Protein AF-A0A6J7HEI9-F1 (afdb_monomer_lite)

Sequence (113 aa):
MLSLYRGKWFVKKADHRRRCILKRESRADYKAVSVGGQYRGAYQMSRPLVRGAAWMMMKEVRAEMGPKGVAIVKKLFTIKTHLWNRYWQDRAFWTIWAKGDGRSHWRSDVYNC

Foldseek 3Di:
DFAPDDDDLDDPVCRVVVVVQLCVVANVQQLDADPVRQFHGSNRDGLVLLLVLLVQCLVVLCVVPNPVSNVVSVVVNVDDRSPDDRNSNSSSVSSCCRNNPNVVVRDDPPDDD

Structure (mmCIF, N/CA/C/O backbone):
data_AF-A0A6J7HEI9-F1
#
_entry.id   AF-A0A6J7HEI9-F1
#
loop_
_atom_site.group_PDB
_atom_site.id
_atom_site.type_symbol
_atom_site.label_atom_id
_atom_site.label_alt_id
_atom_site.label_comp_id
_atom_site.label_asym_id
_atom_site.label_entity_id
_atom_site.label_seq_id
_atom_site.pdbx_PDB_ins_code
_atom_site.Cartn_x
_atom_site.Cartn_y
_atom_site.Cartn_z
_atom_site.occupancy
_atom_site.B_iso_or_equiv
_atom_site.auth_seq_id
_atom_site.auth_comp_id
_atom_site.auth_asym_id
_atom_site.auth_atom_id
_atom_site.pdbx_PDB_model_num
ATOM 1 N N . MET A 1 1 ? 6.151 -15.508 -3.260 1.00 76.06 1 MET A N 1
ATOM 2 C CA . MET A 1 1 ? 5.728 -15.055 -1.914 1.00 76.06 1 MET A CA 1
ATOM 3 C C . MET A 1 1 ? 4.261 -14.637 -1.934 1.00 76.06 1 MET A C 1
ATOM 5 O O . MET A 1 1 ? 3.908 -13.872 -2.824 1.00 76.06 1 MET A O 1
ATOM 9 N N . LEU A 1 2 ? 3.424 -15.127 -1.012 1.00 86.38 2 LEU A N 1
ATOM 10 C CA . LEU A 1 2 ? 1.994 -14.770 -0.900 1.00 86.38 2 LEU A CA 1
ATOM 11 C C . LEU A 1 2 ? 1.796 -13.429 -0.193 1.00 86.38 2 LEU A C 1
ATOM 13 O O . LEU A 1 2 ? 2.582 -13.115 0.695 1.00 86.38 2 LEU A O 1
ATOM 17 N N . SER A 1 3 ? 0.758 -12.670 -0.542 1.00 87.56 3 SER A N 1
ATOM 18 C CA . SER A 1 3 ? 0.464 -11.406 0.142 1.00 87.56 3 SER A CA 1
ATOM 19 C C . SER A 1 3 ? 0.062 -11.607 1.611 1.00 87.56 3 SER A C 1
ATOM 21 O O . SER A 1 3 ? -0.679 -12.543 1.921 1.00 87.56 3 SER A O 1
ATOM 23 N N . LEU A 1 4 ? 0.530 -10.725 2.504 1.00 92.69 4 LEU A N 1
ATOM 24 C CA . LEU A 1 4 ? 0.106 -10.687 3.913 1.00 92.69 4 LEU A CA 1
ATOM 25 C C . LEU A 1 4 ? -1.243 -9.981 4.115 1.00 92.69 4 LEU A C 1
ATOM 27 O O . LEU A 1 4 ? -1.855 -10.130 5.168 1.00 92.69 4 LEU A O 1
ATOM 31 N N . TYR A 1 5 ? -1.717 -9.225 3.125 1.00 91.94 5 TYR A N 1
ATOM 32 C CA . TYR A 1 5 ? -3.044 -8.619 3.151 1.00 91.94 5 TYR A CA 1
ATOM 33 C C . TYR A 1 5 ? -4.050 -9.503 2.409 1.00 91.94 5 TYR A C 1
ATOM 35 O O . TYR A 1 5 ? -3.807 -9.928 1.279 1.00 91.94 5 TYR A O 1
ATOM 43 N N . ARG A 1 6 ? -5.192 -9.765 3.055 1.00 89.38 6 ARG A N 1
ATOM 44 C CA . ARG A 1 6 ? -6.305 -10.569 2.520 1.00 89.38 6 ARG A CA 1
ATOM 45 C C . ARG A 1 6 ? -7.673 -9.889 2.694 1.00 89.38 6 ARG A C 1
ATOM 47 O O . ARG A 1 6 ? -8.684 -10.579 2.738 1.00 89.38 6 ARG A O 1
ATOM 54 N N . GLY A 1 7 ? -7.698 -8.562 2.834 1.00 87.75 7 GLY A N 1
ATOM 55 C CA . GLY A 1 7 ? -8.936 -7.794 3.024 1.00 87.75 7 GLY A CA 1
ATOM 56 C C . GLY A 1 7 ? -9.720 -7.568 1.726 1.00 87.75 7 GLY A C 1
ATOM 57 O O . GLY A 1 7 ? -9.495 -8.236 0.715 1.00 87.75 7 GLY A O 1
ATOM 58 N N . LYS A 1 8 ? -10.620 -6.579 1.734 1.00 89.56 8 LYS A N 1
ATOM 59 C CA . LYS A 1 8 ? -11.613 -6.296 0.680 1.00 89.56 8 LYS A CA 1
ATOM 60 C C . LYS A 1 8 ? -11.033 -6.194 -0.733 1.00 89.56 8 LYS A C 1
ATOM 62 O O . LYS A 1 8 ? -11.699 -6.561 -1.702 1.00 89.56 8 LYS A O 1
ATOM 67 N N . TRP A 1 9 ? -9.828 -5.647 -0.867 1.00 90.56 9 TRP A N 1
ATOM 68 C CA . TRP A 1 9 ? -9.214 -5.383 -2.169 1.00 90.56 9 TRP A CA 1
ATOM 69 C C . TRP A 1 9 ? -8.374 -6.544 -2.706 1.00 90.56 9 TRP A C 1
ATOM 71 O O . TRP A 1 9 ? -7.948 -6.511 -3.862 1.00 90.56 9 TRP A O 1
ATOM 81 N N . PHE A 1 10 ? -8.126 -7.568 -1.887 1.00 91.25 10 PHE A N 1
ATOM 82 C CA . PHE A 1 10 ? -7.327 -8.716 -2.285 1.00 91.25 10 PHE A CA 1
ATOM 83 C C . PHE A 1 10 ? -8.058 -9.549 -3.342 1.00 91.25 10 PHE A C 1
ATOM 85 O O . PHE A 1 10 ? -9.180 -10.009 -3.135 1.00 91.25 10 PHE A O 1
ATOM 92 N N . VAL A 1 11 ? -7.393 -9.807 -4.471 1.00 90.69 11 VAL A N 1
ATOM 93 C CA . VAL A 1 11 ? -7.932 -10.659 -5.538 1.00 90.69 11 VAL A CA 1
ATOM 94 C C . VAL A 1 11 ? -7.008 -11.849 -5.752 1.00 90.69 11 VAL A C 1
ATOM 96 O O . VAL A 1 11 ? -5.980 -11.740 -6.420 1.00 90.69 11 VAL A O 1
ATOM 99 N N . LYS A 1 12 ? -7.408 -13.027 -5.250 1.00 89.00 12 LYS A N 1
ATOM 100 C CA . LYS A 1 12 ? -6.621 -14.274 -5.348 1.00 89.00 12 LYS A CA 1
ATOM 101 C C . LYS A 1 12 ? -6.187 -14.583 -6.784 1.00 89.00 12 LYS A C 1
ATOM 103 O O . LYS A 1 12 ? -5.024 -14.900 -7.018 1.00 89.00 12 LYS A O 1
ATOM 108 N N . LYS A 1 13 ? -7.101 -14.427 -7.751 1.00 87.38 13 LYS A N 1
ATOM 109 C CA . LYS A 1 13 ? -6.826 -14.668 -9.177 1.00 87.38 13 LYS A CA 1
ATOM 110 C C . LYS A 1 13 ? -5.739 -13.744 -9.740 1.00 87.38 13 LYS A C 1
ATOM 112 O O . LYS A 1 13 ? -5.045 -14.156 -10.655 1.00 87.38 13 LYS A O 1
ATOM 117 N N . ALA A 1 14 ? -5.543 -12.546 -9.185 1.00 86.50 14 ALA A N 1
ATOM 118 C CA . ALA A 1 14 ? -4.545 -11.575 -9.642 1.00 86.50 14 ALA A CA 1
ATOM 119 C C . ALA A 1 14 ? -3.223 -11.617 -8.847 1.00 86.50 14 ALA A C 1
ATOM 121 O O . ALA A 1 14 ? -2.291 -10.887 -9.178 1.00 86.50 14 ALA A O 1
ATOM 122 N N . ASP A 1 15 ? -3.087 -12.474 -7.824 1.00 89.62 15 ASP A N 1
ATOM 123 C CA . ASP A 1 15 ? -1.866 -12.521 -7.001 1.00 89.62 15 ASP A CA 1
ATOM 124 C C . ASP A 1 15 ? -0.624 -12.953 -7.804 1.00 89.62 15 ASP A C 1
ATOM 126 O O . ASP A 1 15 ? 0.495 -12.563 -7.471 1.00 89.62 15 ASP A O 1
ATOM 130 N N . HIS A 1 16 ? -0.801 -13.708 -8.894 1.00 89.25 16 HIS A N 1
ATOM 131 C CA . HIS A 1 16 ? 0.293 -14.005 -9.824 1.00 89.25 16 HIS A CA 1
ATOM 132 C C . HIS A 1 16 ? 0.868 -12.724 -10.456 1.00 89.25 16 HIS A C 1
ATOM 134 O O . HIS A 1 16 ? 2.087 -12.567 -10.495 1.00 89.25 16 HIS A O 1
ATOM 140 N N . ARG A 1 17 ? 0.012 -11.765 -10.847 1.00 89.06 17 ARG A N 1
ATOM 141 C CA . ARG A 1 17 ? 0.440 -10.468 -11.400 1.00 89.06 17 ARG A CA 1
ATOM 142 C C . ARG A 1 17 ? 1.170 -9.639 -10.362 1.00 89.06 17 ARG A C 1
ATOM 144 O O . ARG A 1 17 ? 2.248 -9.131 -10.635 1.00 89.06 17 ARG A O 1
ATOM 151 N N . ARG A 1 18 ? 0.653 -9.588 -9.131 1.00 91.94 18 ARG A N 1
ATOM 152 C CA . ARG A 1 18 ? 1.350 -8.930 -8.017 1.00 91.94 18 ARG A CA 1
ATOM 153 C C . ARG A 1 18 ? 2.755 -9.502 -7.815 1.00 91.94 18 ARG A C 1
ATOM 155 O O . ARG A 1 18 ? 3.695 -8.741 -7.623 1.00 91.94 18 ARG A O 1
ATOM 162 N N . ARG A 1 19 ? 2.913 -10.831 -7.839 1.00 91.44 19 ARG A N 1
ATOM 163 C CA . ARG A 1 19 ? 4.227 -11.488 -7.710 1.00 91.44 19 ARG A CA 1
ATOM 164 C C . ARG A 1 19 ? 5.167 -11.123 -8.860 1.00 91.44 19 ARG A C 1
ATOM 166 O O . ARG A 1 19 ? 6.343 -10.890 -8.600 1.00 91.44 19 ARG A O 1
ATOM 173 N N . CYS A 1 20 ? 4.645 -11.061 -10.084 1.00 90.50 20 CYS A N 1
ATOM 174 C CA . CYS A 1 20 ? 5.376 -10.612 -11.269 1.00 90.50 20 CYS A CA 1
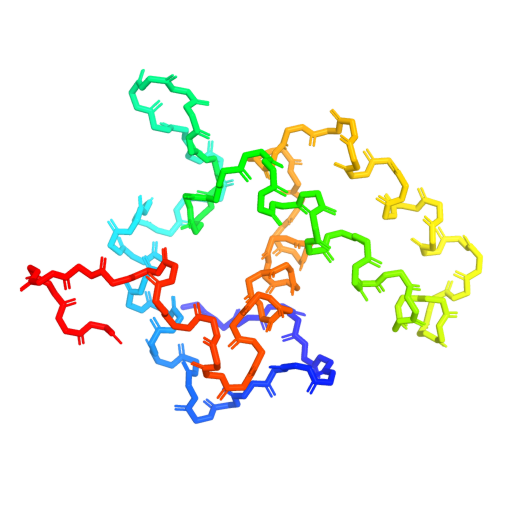ATOM 175 C C . CYS A 1 20 ? 5.875 -9.168 -11.091 1.00 90.50 20 CYS A C 1
ATOM 177 O O . CYS A 1 20 ? 7.081 -8.939 -11.146 1.00 90.50 20 CYS A O 1
ATOM 179 N N . ILE A 1 21 ? 4.978 -8.239 -10.738 1.00 90.94 21 ILE A N 1
ATOM 180 C CA . ILE A 1 21 ? 5.298 -6.830 -10.453 1.00 90.94 21 ILE A CA 1
ATOM 181 C C . ILE A 1 21 ? 6.353 -6.736 -9.351 1.00 90.94 21 ILE A C 1
ATOM 183 O O . ILE A 1 21 ? 7.405 -6.154 -9.551 1.00 90.94 21 ILE A O 1
ATOM 187 N N . LEU A 1 22 ? 6.135 -7.384 -8.211 1.00 91.38 22 LEU A N 1
ATOM 188 C CA . LEU A 1 22 ? 7.061 -7.355 -7.078 1.00 91.38 22 LEU A CA 1
ATOM 189 C C . LEU A 1 22 ? 8.468 -7.877 -7.432 1.00 91.38 22 LEU A C 1
ATOM 191 O O . LEU A 1 22 ? 9.469 -7.359 -6.939 1.00 91.38 22 LEU A O 1
ATOM 195 N N . LYS A 1 23 ? 8.573 -8.895 -8.295 1.00 90.88 23 LYS A N 1
ATOM 196 C CA . LYS A 1 23 ? 9.873 -9.388 -8.774 1.00 90.88 23 LYS A CA 1
ATOM 197 C C . LYS A 1 23 ? 10.513 -8.420 -9.776 1.00 90.88 23 LYS A C 1
ATOM 199 O O . LYS A 1 23 ? 11.721 -8.218 -9.702 1.00 90.88 23 LYS A O 1
ATOM 204 N N . ARG A 1 24 ? 9.728 -7.829 -10.678 1.00 89.50 24 ARG A N 1
ATOM 205 C CA . ARG A 1 24 ? 10.193 -6.862 -11.683 1.00 89.50 24 ARG A CA 1
ATOM 206 C C . ARG A 1 24 ? 10.692 -5.569 -11.039 1.00 89.50 24 ARG A C 1
ATOM 208 O O . ARG A 1 24 ? 11.796 -5.132 -11.327 1.00 89.50 24 ARG A O 1
ATOM 215 N N . GLU A 1 25 ? 9.879 -4.998 -10.160 1.00 89.62 25 GLU A N 1
ATOM 216 C CA . GLU A 1 25 ? 10.079 -3.671 -9.580 1.00 89.62 25 GLU A CA 1
ATOM 217 C C . GLU A 1 25 ? 11.229 -3.630 -8.569 1.00 89.62 25 GLU A C 1
ATOM 219 O O . GLU A 1 25 ? 11.961 -2.647 -8.495 1.00 89.62 25 GLU A O 1
ATOM 224 N N . SER A 1 26 ? 11.407 -4.686 -7.771 1.00 90.00 26 SER A N 1
ATOM 225 C CA . SER A 1 26 ? 12.409 -4.667 -6.699 1.00 90.00 26 SER A CA 1
ATOM 226 C C . SER A 1 26 ? 13.082 -6.004 -6.414 1.00 90.00 26 SER A C 1
ATOM 228 O O . SER A 1 26 ? 13.753 -6.144 -5.394 1.00 90.00 26 SER A O 1
ATOM 230 N N . ARG A 1 27 ? 12.878 -7.026 -7.254 1.00 90.62 27 ARG A N 1
ATOM 231 C CA . ARG A 1 27 ? 13.323 -8.405 -6.972 1.00 90.62 27 ARG A CA 1
ATOM 232 C C . ARG A 1 27 ? 12.819 -8.922 -5.618 1.00 90.62 27 ARG A C 1
ATOM 234 O O . ARG A 1 27 ? 13.519 -9.667 -4.942 1.00 90.62 27 ARG A O 1
ATOM 241 N N . ALA A 1 28 ? 11.586 -8.567 -5.249 1.00 90.25 28 ALA A N 1
ATOM 242 C CA . ALA A 1 28 ? 10.967 -8.888 -3.960 1.00 90.25 28 ALA A CA 1
ATOM 243 C C . ALA A 1 28 ? 11.571 -8.194 -2.729 1.00 90.25 28 ALA A C 1
ATOM 245 O O . ALA A 1 28 ? 11.211 -8.547 -1.603 1.00 90.25 28 ALA A O 1
ATOM 246 N N . ASP A 1 29 ? 12.422 -7.186 -2.914 1.00 92.75 29 ASP A N 1
ATOM 247 C CA . ASP A 1 29 ? 12.955 -6.396 -1.813 1.00 92.75 29 ASP A CA 1
ATOM 248 C C . ASP A 1 29 ? 11.962 -5.302 -1.386 1.00 92.75 29 ASP A C 1
ATOM 250 O O . ASP A 1 29 ? 11.657 -4.370 -2.132 1.00 92.75 29 ASP A O 1
ATOM 254 N N . TYR A 1 30 ? 11.451 -5.414 -0.159 1.00 93.00 30 TYR A N 1
ATOM 255 C CA . TYR A 1 30 ? 10.539 -4.443 0.454 1.00 93.00 30 TYR A CA 1
ATOM 256 C C . TYR A 1 30 ? 11.242 -3.179 0.960 1.00 93.00 30 TYR A C 1
ATOM 258 O O . TYR A 1 30 ? 10.560 -2.196 1.262 1.00 93.00 30 TYR A O 1
ATOM 266 N N . LYS A 1 31 ? 12.574 -3.186 1.039 1.00 94.25 31 LYS A N 1
ATOM 267 C CA . LYS A 1 31 ? 13.400 -2.036 1.418 1.00 94.25 31 LYS A CA 1
ATOM 268 C C . LYS A 1 31 ? 13.961 -1.284 0.210 1.00 94.25 31 LYS A C 1
ATOM 270 O O . LYS A 1 31 ? 14.603 -0.254 0.400 1.00 94.25 31 LYS A O 1
ATOM 275 N N . ALA A 1 32 ? 13.670 -1.742 -1.007 1.00 92.69 32 ALA A N 1
ATOM 276 C CA . ALA A 1 32 ? 14.187 -1.142 -2.226 1.00 92.69 32 ALA A CA 1
ATOM 277 C C . ALA A 1 32 ? 13.813 0.340 -2.375 1.00 92.69 32 ALA A C 1
ATOM 279 O O . ALA A 1 32 ? 12.707 0.785 -2.039 1.00 92.69 32 ALA A O 1
ATOM 280 N N . VAL A 1 33 ? 14.740 1.098 -2.948 1.00 94.00 33 VAL A N 1
ATOM 281 C CA . VAL A 1 33 ? 14.598 2.514 -3.285 1.00 94.00 33 VAL A CA 1
ATOM 282 C C . VAL A 1 33 ? 15.164 2.700 -4.689 1.00 94.00 33 VAL A C 1
ATOM 284 O O . VAL A 1 33 ? 16.257 2.212 -4.967 1.00 94.00 33 VAL A O 1
ATOM 287 N N . SER A 1 34 ? 14.426 3.366 -5.579 1.00 91.56 34 SER A N 1
ATOM 288 C CA . SER A 1 34 ? 14.925 3.650 -6.928 1.00 91.56 34 SER A CA 1
ATOM 289 C C . SER A 1 34 ? 16.150 4.567 -6.893 1.00 91.56 34 SER A C 1
ATOM 291 O O . SER A 1 34 ? 16.342 5.311 -5.932 1.00 91.56 34 SER A O 1
ATOM 293 N N . VAL A 1 35 ? 16.949 4.569 -7.965 1.00 87.06 35 VAL A N 1
ATOM 294 C CA . VAL A 1 35 ? 18.195 5.358 -8.074 1.00 87.06 35 VAL A CA 1
ATOM 295 C C . VAL A 1 35 ? 17.980 6.850 -7.758 1.00 87.06 35 VAL A C 1
ATOM 297 O O . VAL A 1 35 ? 18.791 7.457 -7.072 1.00 87.06 35 VAL A O 1
ATOM 300 N N . GLY A 1 36 ? 16.845 7.431 -8.168 1.00 86.25 36 GLY A N 1
ATOM 301 C CA . GLY A 1 36 ? 16.475 8.824 -7.861 1.00 86.25 36 GLY A CA 1
ATOM 302 C C . GLY A 1 36 ? 15.664 9.020 -6.571 1.00 86.25 36 GLY A C 1
ATOM 303 O O . GLY A 1 36 ? 15.143 10.104 -6.321 1.00 86.25 36 GLY A O 1
ATOM 304 N N . GLY A 1 37 ? 15.444 7.967 -5.782 1.00 88.00 37 GLY A N 1
ATOM 305 C CA . GLY A 1 37 ? 14.681 8.007 -4.533 1.00 88.00 37 GLY A CA 1
ATOM 306 C C . GLY A 1 37 ? 13.183 8.299 -4.672 1.00 88.00 37 GLY A C 1
ATOM 307 O O . GLY A 1 37 ? 12.501 8.430 -3.653 1.00 88.00 37 GLY A O 1
ATOM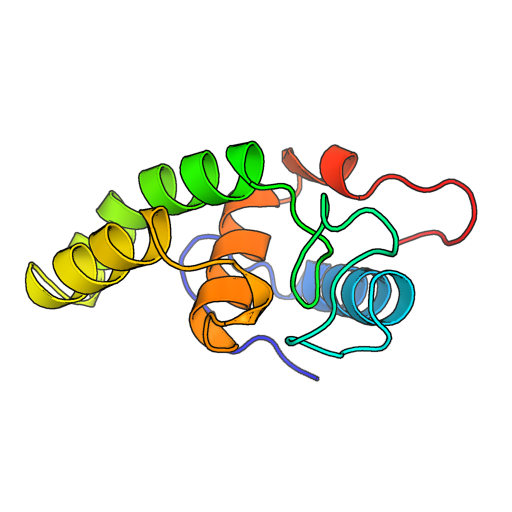 308 N N . GLN A 1 38 ? 12.656 8.407 -5.893 1.00 90.56 38 GLN A N 1
ATOM 309 C CA . GLN A 1 38 ? 11.255 8.753 -6.165 1.00 90.56 38 GLN A CA 1
ATOM 310 C C . GLN A 1 38 ? 10.294 7.605 -5.837 1.00 90.56 38 GLN A C 1
ATOM 312 O O . GLN A 1 38 ? 9.231 7.824 -5.247 1.00 90.56 38 GLN A O 1
ATOM 317 N N . TYR A 1 39 ? 10.708 6.378 -6.149 1.00 91.75 39 TYR A N 1
ATOM 318 C CA . TYR A 1 39 ? 9.921 5.162 -5.992 1.00 91.75 39 TYR A CA 1
ATOM 319 C C . TYR A 1 39 ? 10.518 4.294 -4.888 1.00 91.75 39 TYR A C 1
ATOM 321 O O . TYR A 1 39 ? 11.738 4.196 -4.737 1.00 91.75 39 TYR A O 1
ATOM 329 N N . ARG A 1 40 ? 9.656 3.745 -4.026 1.00 94.25 40 ARG A N 1
ATOM 330 C CA . ARG A 1 40 ? 10.085 3.085 -2.786 1.00 94.25 40 ARG A CA 1
ATOM 331 C C . ARG A 1 40 ? 9.254 1.843 -2.484 1.00 94.25 40 ARG A C 1
ATOM 333 O O . ARG A 1 40 ? 8.047 1.818 -2.728 1.00 94.25 40 ARG A O 1
ATOM 340 N N . GLY A 1 41 ? 9.894 0.874 -1.841 1.00 93.75 41 GLY A N 1
ATOM 341 C CA . GLY A 1 41 ? 9.292 -0.385 -1.421 1.00 93.75 41 GLY A CA 1
ATOM 342 C C . GLY A 1 41 ? 9.224 -1.423 -2.539 1.00 93.75 41 GLY A C 1
ATOM 343 O O . GLY A 1 41 ? 9.676 -1.189 -3.662 1.00 93.75 41 GLY A O 1
ATOM 344 N N . ALA A 1 42 ? 8.612 -2.567 -2.235 1.00 93.56 42 ALA A N 1
ATOM 345 C CA . ALA A 1 42 ? 8.612 -3.713 -3.146 1.00 93.56 42 ALA A CA 1
ATOM 346 C C . ALA A 1 42 ? 7.869 -3.465 -4.465 1.00 93.56 42 ALA A C 1
ATOM 348 O O . ALA A 1 42 ? 8.139 -4.094 -5.480 1.00 93.56 42 ALA A O 1
ATOM 349 N N . TYR A 1 43 ? 6.911 -2.543 -4.433 1.00 93.50 43 TYR A N 1
ATOM 350 C CA . TYR A 1 43 ? 6.071 -2.193 -5.574 1.00 93.50 43 TYR A CA 1
ATOM 351 C C . TYR A 1 43 ? 6.494 -0.876 -6.228 1.00 93.50 43 TYR A C 1
ATOM 353 O O . TYR A 1 43 ? 5.716 -0.335 -7.005 1.00 93.50 43 TYR A O 1
ATOM 361 N N . GLN A 1 44 ? 7.661 -0.327 -5.852 1.00 92.88 44 GLN A N 1
ATOM 362 C CA . GLN A 1 44 ? 8.201 0.931 -6.383 1.00 92.88 44 GLN A CA 1
ATOM 363 C C . GLN A 1 44 ? 7.134 2.036 -6.450 1.00 92.88 44 GLN A C 1
ATOM 365 O O . GLN A 1 44 ? 6.901 2.666 -7.474 1.00 92.88 44 GLN A O 1
ATOM 370 N N . MET A 1 45 ? 6.445 2.280 -5.333 1.00 93.44 45 MET A N 1
ATOM 371 C CA . MET A 1 45 ? 5.347 3.247 -5.301 1.00 93.44 45 MET A CA 1
ATOM 372 C C . MET A 1 45 ? 5.871 4.660 -5.031 1.00 93.44 45 MET A C 1
ATOM 374 O O . MET A 1 45 ? 6.761 4.857 -4.194 1.00 93.44 45 MET A O 1
ATOM 378 N N . SER A 1 46 ? 5.289 5.655 -5.704 1.00 93.38 46 SER A N 1
ATOM 379 C CA . SER A 1 46 ? 5.608 7.066 -5.481 1.00 93.38 46 SER A CA 1
ATOM 380 C C . SER A 1 46 ? 4.985 7.592 -4.185 1.00 93.38 46 SER A C 1
ATOM 382 O O . SER A 1 46 ? 4.001 7.059 -3.660 1.00 93.38 46 SER A O 1
ATOM 384 N N . ARG A 1 47 ? 5.548 8.676 -3.640 1.00 92.00 47 ARG A N 1
ATOM 385 C CA . ARG A 1 47 ? 5.056 9.274 -2.389 1.00 92.00 47 ARG A CA 1
ATOM 386 C C . ARG A 1 47 ? 3.590 9.743 -2.466 1.00 92.00 47 ARG A C 1
ATOM 388 O O . ARG A 1 47 ? 2.864 9.448 -1.514 1.00 92.00 47 ARG A O 1
ATOM 395 N N . PRO A 1 48 ? 3.131 10.427 -3.534 1.00 92.50 48 PRO A N 1
ATOM 396 C CA . PRO A 1 48 ? 1.732 10.844 -3.651 1.00 92.50 48 PRO A CA 1
ATOM 397 C C . PRO A 1 48 ? 0.771 9.654 -3.735 1.00 92.50 48 PRO A C 1
ATOM 399 O O . PRO A 1 48 ? -0.227 9.625 -3.016 1.00 92.50 48 PRO A O 1
ATOM 402 N N . LEU A 1 49 ? 1.121 8.634 -4.527 1.00 92.88 49 LEU A N 1
ATOM 403 C CA . LEU A 1 49 ? 0.299 7.436 -4.719 1.00 92.88 49 LEU A CA 1
ATOM 404 C C . LEU A 1 49 ? 0.049 6.707 -3.393 1.00 92.88 49 LEU A C 1
ATOM 406 O O . LEU A 1 49 ? -1.081 6.375 -3.044 1.00 92.88 49 LEU A O 1
ATOM 410 N N . VAL A 1 50 ? 1.110 6.527 -2.606 1.00 92.62 50 VAL A N 1
ATOM 411 C CA . VAL A 1 50 ? 1.040 5.851 -1.308 1.00 92.62 50 VAL A CA 1
ATOM 412 C C . VAL A 1 50 ? 0.233 6.649 -0.281 1.00 92.62 50 VAL A C 1
ATOM 414 O O . VAL A 1 50 ? -0.464 6.052 0.537 1.00 92.62 50 VAL A O 1
ATOM 417 N N . ARG A 1 51 ? 0.276 7.989 -0.319 1.00 93.25 51 ARG A N 1
ATOM 418 C CA . ARG A 1 51 ? -0.571 8.835 0.542 1.00 93.25 51 ARG A CA 1
ATOM 419 C C . ARG A 1 51 ? -2.050 8.699 0.184 1.00 93.25 51 ARG A C 1
ATOM 421 O O . ARG A 1 51 ? -2.868 8.582 1.094 1.00 93.25 51 ARG A O 1
ATOM 428 N N . GLY A 1 52 ? -2.383 8.667 -1.107 1.00 93.56 52 GLY A N 1
ATOM 429 C CA . GLY A 1 52 ? -3.747 8.397 -1.573 1.00 93.56 52 GLY A CA 1
ATOM 430 C C . GLY A 1 52 ? -4.239 7.025 -1.110 1.00 93.56 52 GLY A C 1
ATOM 431 O O . GLY A 1 52 ? -5.290 6.920 -0.480 1.00 93.56 52 GLY A O 1
ATOM 432 N N . ALA A 1 53 ? -3.419 5.987 -1.299 1.00 93.88 53 ALA A N 1
ATOM 433 C CA . ALA A 1 53 ? -3.720 4.640 -0.821 1.00 93.88 53 ALA A CA 1
ATOM 434 C C . ALA A 1 53 ? -3.909 4.595 0.704 1.00 93.88 53 ALA A C 1
ATOM 436 O O . ALA A 1 53 ? -4.885 4.028 1.187 1.00 93.88 53 ALA A O 1
ATOM 437 N N . ALA A 1 54 ? -3.024 5.237 1.476 1.00 94.12 54 ALA A N 1
ATOM 438 C CA . ALA A 1 54 ? -3.145 5.338 2.932 1.00 94.12 54 ALA A CA 1
ATOM 439 C C . ALA A 1 54 ? -4.457 5.986 3.366 1.00 94.12 54 ALA A C 1
ATOM 441 O O . ALA A 1 54 ? -5.099 5.501 4.297 1.00 94.12 54 ALA A O 1
ATOM 442 N N . TRP A 1 55 ? -4.896 7.023 2.657 1.00 94.44 55 TRP A N 1
ATOM 443 C CA . TRP A 1 55 ? -6.181 7.650 2.921 1.00 94.44 55 TRP A CA 1
ATOM 444 C C . TRP A 1 55 ? -7.352 6.695 2.664 1.00 94.44 55 TRP A C 1
ATOM 446 O O . TRP A 1 55 ? -8.202 6.520 3.537 1.00 94.44 55 TRP A O 1
ATOM 456 N N . MET A 1 56 ? -7.339 5.989 1.531 1.00 94.19 56 MET A N 1
ATOM 457 C CA . MET A 1 56 ? -8.360 4.993 1.186 1.00 94.19 56 MET A CA 1
ATOM 458 C C . MET A 1 56 ? -8.407 3.814 2.173 1.00 94.19 56 MET A C 1
ATOM 460 O O . MET A 1 56 ? -9.488 3.315 2.491 1.00 94.19 56 MET A O 1
ATOM 464 N N . MET A 1 57 ? -7.255 3.390 2.707 1.00 94.06 57 MET A N 1
ATOM 465 C CA . MET A 1 57 ? -7.166 2.305 3.692 1.00 94.06 57 MET A CA 1
ATOM 466 C C . MET A 1 57 ? -7.849 2.652 5.025 1.00 94.06 57 MET A C 1
ATOM 468 O O . MET A 1 57 ? -8.293 1.741 5.722 1.00 94.06 57 MET A O 1
ATOM 472 N N . MET A 1 58 ? -7.973 3.935 5.397 1.00 93.69 58 MET A N 1
ATOM 473 C CA . MET A 1 58 ? -8.444 4.339 6.733 1.00 93.69 58 MET A CA 1
ATOM 474 C C . MET A 1 58 ? -9.829 3.793 7.095 1.00 93.69 58 MET A C 1
ATOM 476 O O . MET A 1 58 ? -10.031 3.388 8.240 1.00 93.69 58 MET A O 1
ATOM 480 N N . LYS A 1 59 ? -10.779 3.765 6.147 1.00 92.19 59 LYS A N 1
ATOM 481 C CA . LYS A 1 59 ? -12.146 3.277 6.408 1.00 92.19 59 LYS A CA 1
ATOM 482 C C . LYS A 1 59 ? -12.152 1.789 6.761 1.00 92.19 59 LYS A C 1
ATOM 484 O O . LYS A 1 59 ? -12.778 1.395 7.738 1.00 92.19 59 LYS A O 1
ATOM 489 N N . 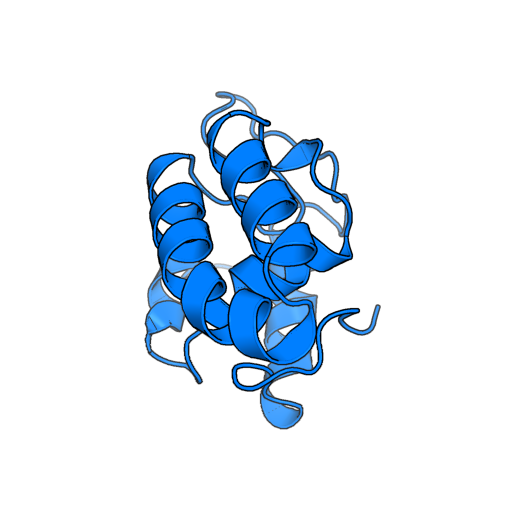GLU A 1 60 ? -11.442 0.983 5.979 1.00 92.50 60 GLU A N 1
ATOM 490 C CA . GLU A 1 60 ? -11.356 -0.465 6.189 1.00 92.50 60 GLU A CA 1
ATOM 491 C C . GLU A 1 60 ? -10.544 -0.787 7.451 1.00 92.50 60 GLU A C 1
ATOM 493 O O . GLU A 1 60 ? -10.982 -1.576 8.280 1.00 92.50 60 GLU A O 1
ATOM 498 N N . VAL A 1 61 ? -9.420 -0.097 7.671 1.00 94.56 61 VAL A N 1
ATOM 499 C CA . VAL A 1 61 ? -8.610 -0.261 8.888 1.00 94.56 61 VAL A CA 1
ATOM 500 C C . VAL A 1 61 ? -9.403 0.098 10.141 1.00 94.56 61 VAL A C 1
ATOM 502 O O . VAL A 1 61 ? -9.274 -0.582 11.154 1.00 94.56 61 VAL A O 1
ATOM 505 N N . ARG A 1 62 ? -10.236 1.145 10.097 1.00 94.69 62 ARG A N 1
ATOM 506 C CA . ARG A 1 62 ? -11.106 1.494 11.227 1.00 94.69 62 ARG A CA 1
ATOM 507 C C . ARG A 1 62 ? -12.082 0.366 11.555 1.00 94.69 62 ARG A C 1
ATOM 509 O O . ARG A 1 62 ? -12.309 0.123 12.733 1.00 94.69 62 ARG A O 1
ATOM 516 N N . ALA A 1 63 ? -12.640 -0.297 10.545 1.00 93.00 63 ALA A N 1
ATOM 517 C CA . ALA A 1 63 ? -13.564 -1.408 10.749 1.00 93.00 63 ALA A CA 1
ATOM 518 C C . ALA A 1 63 ? -12.856 -2.663 11.295 1.00 93.00 63 ALA A C 1
ATOM 520 O O . ALA A 1 63 ? -13.389 -3.328 12.171 1.00 93.00 63 ALA A O 1
ATOM 521 N N . GLU A 1 64 ? -11.646 -2.964 10.814 1.00 92.62 64 GLU A N 1
ATOM 522 C CA . GLU A 1 64 ? -10.901 -4.180 11.182 1.00 92.62 64 GLU A CA 1
ATOM 523 C C . GLU A 1 64 ? -10.115 -4.056 12.497 1.00 92.62 64 GLU A C 1
ATOM 525 O O . GLU A 1 64 ? -9.981 -5.020 13.243 1.00 92.62 64 GLU A O 1
ATOM 530 N N . MET A 1 65 ? -9.532 -2.884 12.756 1.00 93.62 65 MET A N 1
ATOM 531 C CA . MET A 1 65 ? -8.535 -2.659 13.814 1.00 93.62 65 MET A CA 1
ATOM 532 C C . MET A 1 65 ? -8.911 -1.502 14.753 1.00 93.62 65 MET A C 1
ATOM 534 O O . MET A 1 65 ? -8.131 -1.127 15.637 1.00 93.62 65 MET A O 1
ATOM 538 N N . GLY A 1 66 ? -10.073 -0.881 14.542 1.00 94.56 66 GLY A N 1
ATOM 539 C CA . GLY A 1 66 ? -10.554 0.229 15.352 1.00 94.56 66 GLY A CA 1
ATOM 540 C C . GLY A 1 66 ? -9.673 1.488 15.283 1.00 94.56 66 GLY A C 1
ATOM 541 O O . GLY A 1 66 ? -8.863 1.676 14.365 1.00 94.56 66 GLY A O 1
ATOM 542 N N . PRO A 1 67 ? -9.799 2.385 16.278 1.00 94.50 67 PRO A N 1
ATOM 543 C CA . PRO A 1 67 ? -9.037 3.634 16.342 1.00 94.50 67 PRO A CA 1
ATOM 544 C C . PRO A 1 67 ? -7.514 3.439 16.371 1.00 94.50 67 PRO A C 1
ATOM 546 O O . PRO A 1 67 ? -6.782 4.245 15.791 1.00 94.50 67 PRO A O 1
ATOM 549 N N . LYS A 1 68 ? -7.027 2.354 16.993 1.00 93.94 68 LYS A N 1
ATOM 550 C CA . LYS A 1 68 ? -5.591 2.032 17.065 1.00 93.94 68 LYS A CA 1
ATOM 551 C C . LYS A 1 68 ? -5.004 1.768 15.676 1.00 93.94 68 LYS A C 1
ATOM 553 O O . LYS A 1 68 ? -3.951 2.311 15.349 1.00 93.94 68 LYS A O 1
ATOM 558 N N . GLY A 1 69 ? -5.705 1.014 14.828 1.00 92.88 69 GLY A N 1
ATOM 559 C CA . GLY A 1 69 ? -5.283 0.801 13.442 1.00 92.88 69 GLY A CA 1
ATOM 560 C C . GLY A 1 69 ? -5.236 2.099 12.638 1.00 92.88 69 GLY A C 1
ATOM 561 O O . GLY A 1 69 ? -4.268 2.358 11.924 1.00 92.88 69 GLY A O 1
ATOM 562 N N . VAL A 1 70 ? -6.240 2.967 12.799 1.00 94.31 70 VAL A N 1
ATOM 563 C CA . VAL A 1 70 ? -6.261 4.281 12.133 1.00 94.31 70 VAL A CA 1
ATOM 564 C C . VAL A 1 70 ? -5.061 5.128 12.555 1.00 94.31 70 VAL A C 1
ATOM 566 O O . VAL A 1 70 ? -4.462 5.797 11.714 1.00 94.31 70 VAL A O 1
ATOM 569 N N . ALA A 1 71 ? -4.662 5.078 13.828 1.00 95.06 71 ALA A N 1
ATOM 570 C CA . ALA A 1 71 ? -3.461 5.762 14.298 1.00 95.06 71 ALA A CA 1
ATOM 571 C C . ALA A 1 71 ? -2.188 5.240 13.607 1.00 95.06 71 ALA A C 1
ATOM 573 O O . ALA A 1 71 ? -1.317 6.038 13.262 1.00 95.06 71 ALA A O 1
ATOM 574 N N . ILE A 1 72 ? -2.093 3.933 13.333 1.00 94.31 72 ILE A N 1
ATOM 575 C CA . ILE A 1 72 ? -0.981 3.362 12.557 1.00 94.31 72 ILE A CA 1
ATOM 576 C C . ILE A 1 72 ? -0.988 3.923 11.133 1.00 94.31 72 ILE A C 1
ATOM 578 O O . ILE A 1 72 ? 0.033 4.440 10.687 1.00 94.31 72 ILE A O 1
ATOM 582 N N . VAL A 1 73 ? -2.132 3.906 10.443 1.00 93.62 73 VAL A N 1
ATOM 583 C CA . VAL A 1 73 ? -2.246 4.445 9.074 1.00 93.62 73 VAL A CA 1
ATOM 584 C C . VAL A 1 73 ? -1.887 5.928 9.024 1.00 93.62 73 VAL A C 1
ATOM 586 O O . VAL A 1 73 ? -1.182 6.354 8.115 1.00 93.62 73 VAL A O 1
ATOM 589 N N . LYS A 1 74 ? -2.289 6.714 10.029 1.00 94.31 74 LYS A N 1
ATOM 590 C CA . LYS A 1 74 ? -1.884 8.122 10.151 1.00 94.31 74 LYS A CA 1
ATOM 591 C C . LYS A 1 74 ? -0.360 8.281 10.217 1.00 94.31 74 LYS A C 1
ATOM 593 O O . LYS A 1 74 ? 0.177 9.155 9.544 1.00 94.31 74 LYS A O 1
ATOM 598 N N . LYS A 1 75 ? 0.353 7.410 10.942 1.00 93.81 75 LYS A N 1
ATOM 599 C CA . LYS A 1 75 ? 1.831 7.405 10.966 1.00 93.81 75 LYS A CA 1
ATOM 600 C C . LYS A 1 75 ? 2.438 7.036 9.608 1.00 93.81 75 LYS A C 1
ATOM 602 O O . LYS A 1 75 ? 3.493 7.546 9.246 1.00 93.81 75 LYS A O 1
ATOM 607 N N . LEU A 1 76 ? 1.773 6.199 8.813 1.00 92.75 76 LEU A N 1
ATOM 608 C CA . LEU A 1 76 ? 2.269 5.830 7.483 1.00 92.75 76 LEU A CA 1
ATOM 609 C C . LEU A 1 76 ? 2.380 7.037 6.533 1.00 92.75 76 LEU A C 1
ATOM 611 O O . LEU A 1 76 ? 3.270 7.057 5.684 1.00 92.75 76 LEU A O 1
ATOM 615 N N . PHE A 1 77 ? 1.568 8.088 6.708 1.00 90.69 77 PHE A N 1
ATOM 616 C CA . PHE A 1 77 ? 1.685 9.319 5.910 1.00 90.69 77 PHE A CA 1
ATOM 617 C C . PHE A 1 77 ? 3.050 10.004 6.040 1.00 90.69 77 PHE A C 1
ATOM 619 O O . PHE A 1 77 ? 3.488 10.660 5.093 1.00 90.69 77 PHE A O 1
ATOM 626 N N . THR A 1 78 ? 3.732 9.851 7.177 1.00 89.88 78 THR A N 1
ATOM 627 C CA . THR A 1 78 ? 5.035 10.479 7.443 1.00 89.88 78 THR A CA 1
ATOM 628 C C . THR A 1 78 ? 6.198 9.515 7.216 1.00 89.88 78 THR A C 1
ATOM 630 O O . THR A 1 78 ? 7.247 9.929 6.729 1.00 89.88 78 THR A O 1
ATOM 633 N N . ILE A 1 79 ? 6.005 8.210 7.402 1.00 92.12 79 ILE A N 1
ATOM 634 C CA . ILE A 1 79 ? 7.051 7.195 7.201 1.00 92.12 79 ILE A CA 1
ATOM 635 C C . ILE A 1 79 ? 7.241 6.896 5.707 1.00 92.12 79 ILE A C 1
ATOM 637 O O . ILE A 1 79 ? 6.264 6.703 4.986 1.00 92.12 79 ILE A O 1
ATOM 641 N N . LYS A 1 80 ? 8.485 6.824 5.215 1.00 92.19 80 LYS A N 1
ATOM 642 C CA . LYS A 1 80 ? 8.790 6.437 3.820 1.00 92.19 80 LYS A CA 1
ATOM 643 C C . LYS A 1 80 ? 8.378 4.978 3.551 1.00 92.19 80 LYS A C 1
ATOM 645 O O . LYS A 1 80 ? 8.631 4.112 4.376 1.00 92.19 80 LYS A O 1
ATOM 650 N N . THR A 1 81 ? 7.823 4.689 2.372 1.00 92.69 81 THR A N 1
ATOM 651 C CA . THR A 1 81 ? 7.220 3.380 2.035 1.00 92.69 81 THR A CA 1
ATOM 652 C C . THR A 1 81 ? 8.146 2.175 2.222 1.00 92.69 81 THR A C 1
ATOM 654 O O . THR A 1 81 ? 7.698 1.146 2.705 1.00 92.69 81 THR A O 1
ATOM 657 N N . HIS A 1 82 ? 9.439 2.296 1.901 1.00 93.19 82 HIS A N 1
ATOM 658 C CA . HIS A 1 82 ? 10.415 1.206 2.075 1.00 93.19 82 HIS A CA 1
ATOM 659 C C . HIS A 1 82 ? 10.679 0.836 3.550 1.00 93.19 82 HIS A C 1
ATOM 661 O O . HIS A 1 82 ? 11.227 -0.223 3.836 1.00 93.19 82 HIS A O 1
ATOM 667 N N . LEU A 1 83 ? 10.290 1.705 4.491 1.00 94.62 83 LEU A N 1
ATOM 668 C CA . LEU A 1 83 ? 10.357 1.452 5.934 1.00 94.62 83 LEU A CA 1
ATOM 669 C C . LEU A 1 83 ? 9.055 0.855 6.475 1.00 94.62 83 LEU A C 1
ATOM 671 O O . LEU A 1 83 ? 8.978 0.481 7.644 1.00 94.62 83 LEU A O 1
ATOM 675 N N . TRP A 1 84 ? 8.005 0.792 5.658 1.00 94.25 84 TRP A N 1
ATOM 676 C CA . TRP A 1 84 ? 6.771 0.143 6.062 1.00 94.25 84 TRP A CA 1
ATOM 677 C C . TRP A 1 84 ? 7.002 -1.355 6.128 1.00 94.25 84 TRP A C 1
ATOM 679 O O . TRP A 1 84 ? 7.676 -1.933 5.271 1.00 94.25 84 TRP A O 1
ATOM 689 N N . ASN A 1 85 ? 6.371 -1.998 7.105 1.00 94.12 85 ASN A N 1
ATOM 690 C CA . ASN A 1 85 ? 6.349 -3.446 7.117 1.00 94.12 85 ASN A CA 1
ATOM 691 C C . ASN A 1 85 ? 5.636 -3.985 5.863 1.00 94.12 85 ASN A C 1
ATOM 693 O O . ASN A 1 85 ? 4.861 -3.304 5.179 1.00 94.12 85 ASN A O 1
ATOM 697 N N . ARG A 1 86 ? 5.895 -5.257 5.590 1.00 94.38 86 ARG A N 1
ATOM 698 C CA . ARG A 1 86 ? 5.368 -5.969 4.432 1.00 94.38 86 ARG A CA 1
ATOM 699 C C . ARG A 1 86 ? 3.843 -5.913 4.315 1.00 94.38 86 ARG A C 1
ATOM 701 O O . ARG A 1 86 ? 3.329 -5.760 3.211 1.00 94.38 86 ARG A O 1
ATOM 708 N N . TYR A 1 87 ? 3.132 -6.009 5.438 1.00 95.56 87 TYR A N 1
ATOM 709 C CA . TYR A 1 87 ? 1.671 -5.976 5.468 1.00 95.56 87 TYR A CA 1
ATOM 710 C C . TYR A 1 87 ? 1.115 -4.659 4.915 1.00 95.56 87 TYR A C 1
ATOM 712 O O . TYR A 1 87 ? 0.233 -4.683 4.060 1.00 95.56 87 TYR A O 1
ATOM 720 N N . TRP A 1 88 ? 1.653 -3.514 5.341 1.00 95.62 88 TRP A N 1
ATOM 721 C CA . TRP A 1 88 ? 1.167 -2.209 4.888 1.00 95.62 88 TRP A CA 1
ATOM 722 C C . TRP A 1 88 ? 1.508 -1.920 3.428 1.00 95.62 88 TRP A C 1
ATOM 724 O O . TRP A 1 88 ? 0.697 -1.317 2.728 1.00 95.62 88 TRP A O 1
ATOM 734 N N . GLN A 1 89 ? 2.669 -2.378 2.948 1.00 96.19 89 GLN A N 1
ATOM 735 C CA . GLN A 1 89 ? 3.009 -2.268 1.526 1.00 96.19 89 GLN A CA 1
ATOM 736 C C . GLN A 1 89 ? 2.088 -3.135 0.659 1.00 96.19 89 GLN A C 1
ATOM 738 O O . GLN A 1 89 ? 1.581 -2.668 -0.357 1.00 96.19 89 GLN A O 1
ATOM 743 N N . ASP A 1 90 ? 1.832 -4.376 1.078 1.00 95.62 90 ASP A N 1
ATOM 744 C CA . ASP A 1 90 ? 0.907 -5.282 0.397 1.00 95.62 90 ASP A CA 1
ATOM 745 C C . ASP A 1 90 ? -0.523 -4.732 0.388 1.00 95.62 90 ASP A C 1
ATOM 747 O O . ASP A 1 90 ? -1.188 -4.746 -0.646 1.00 95.62 90 ASP A O 1
ATOM 751 N N . ARG A 1 91 ? -0.993 -4.213 1.526 1.00 95.88 91 ARG A N 1
ATOM 752 C CA . ARG A 1 91 ? -2.313 -3.589 1.632 1.00 95.88 91 ARG A CA 1
ATOM 753 C C . ARG A 1 91 ? -2.435 -2.397 0.689 1.00 95.88 91 ARG A C 1
ATOM 755 O O . ARG A 1 91 ? -3.398 -2.337 -0.067 1.00 95.88 91 ARG A O 1
ATOM 762 N N . ALA A 1 92 ? -1.439 -1.507 0.680 1.00 95.75 92 ALA A N 1
ATOM 763 C CA . ALA A 1 92 ? -1.414 -0.359 -0.220 1.00 95.75 92 ALA A CA 1
ATOM 764 C C . ALA A 1 92 ? -1.448 -0.787 -1.692 1.00 95.75 92 ALA A C 1
ATOM 766 O O . ALA A 1 92 ? -2.257 -0.252 -2.446 1.00 95.75 92 ALA A O 1
ATOM 767 N N . PHE A 1 93 ? -0.651 -1.790 -2.083 1.00 95.31 93 PHE A N 1
ATOM 768 C CA . PHE A 1 93 ? -0.695 -2.348 -3.435 1.00 95.31 93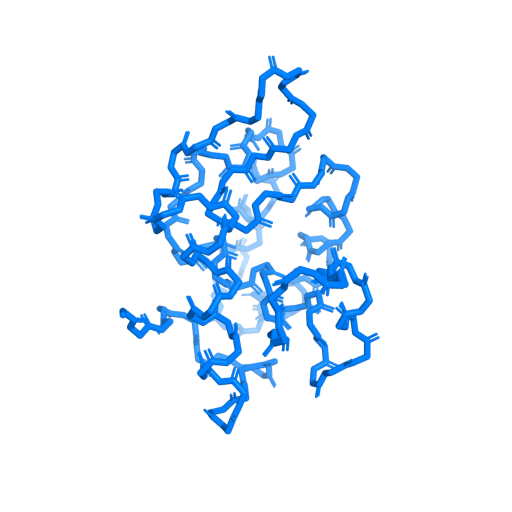 PHE A CA 1
ATOM 769 C C . PHE A 1 93 ? -2.111 -2.791 -3.809 1.00 95.31 93 PHE A C 1
ATOM 771 O O . PHE A 1 93 ? -2.620 -2.380 -4.845 1.00 95.31 93 PHE A O 1
ATOM 778 N N . TRP A 1 94 ? -2.771 -3.593 -2.970 1.00 95.50 94 TRP A N 1
ATOM 779 C CA . TRP A 1 94 ? -4.110 -4.094 -3.285 1.00 95.50 94 TRP A CA 1
ATOM 780 C C . TRP A 1 94 ? -5.160 -2.985 -3.310 1.00 95.50 94 TRP A C 1
ATOM 782 O O . TRP A 1 94 ? -6.033 -3.001 -4.175 1.00 95.50 94 TRP A O 1
ATOM 792 N N . THR A 1 95 ? -5.055 -2.001 -2.414 1.00 95.38 95 THR A N 1
ATOM 793 C CA . THR A 1 95 ? -5.916 -0.813 -2.429 1.00 95.38 95 THR A CA 1
ATOM 794 C C . THR A 1 95 ? -5.764 -0.018 -3.723 1.00 95.38 95 THR A C 1
ATOM 796 O O . THR A 1 95 ? -6.776 0.364 -4.296 1.00 95.38 95 THR A O 1
ATOM 799 N N . ILE A 1 96 ? -4.538 0.188 -4.213 1.00 94.50 96 ILE A N 1
ATOM 800 C CA . ILE A 1 96 ? -4.288 0.882 -5.486 1.00 94.50 96 ILE A CA 1
ATOM 801 C C . ILE A 1 96 ? -4.750 0.025 -6.662 1.00 94.50 96 ILE A C 1
ATOM 803 O O . ILE A 1 96 ? -5.405 0.529 -7.563 1.00 94.50 96 ILE A O 1
ATOM 807 N N . TRP A 1 97 ? -4.441 -1.275 -6.650 1.00 92.94 97 TRP A N 1
ATOM 808 C CA . TRP A 1 97 ? -4.862 -2.209 -7.690 1.00 92.94 97 TRP A CA 1
ATOM 809 C C . TRP A 1 97 ? -6.376 -2.176 -7.884 1.00 92.94 97 TRP A C 1
ATOM 811 O O . TRP A 1 97 ? -6.829 -2.284 -9.019 1.00 92.94 97 TRP A O 1
ATOM 821 N N . ALA A 1 98 ? -7.141 -2.021 -6.795 1.00 91.56 98 ALA A N 1
ATOM 822 C CA . ALA A 1 98 ? -8.582 -1.783 -6.814 1.00 91.56 98 ALA A CA 1
ATOM 823 C C . ALA A 1 98 ? -9.321 -2.758 -7.748 1.00 91.56 98 ALA A C 1
ATOM 825 O O . ALA A 1 98 ? -9.981 -2.366 -8.698 1.00 91.56 98 ALA A O 1
ATOM 826 N N . LYS A 1 99 ? -9.136 -4.069 -7.531 1.00 89.12 99 LYS A N 1
ATOM 827 C CA . LYS A 1 99 ? -9.661 -5.163 -8.387 1.00 89.12 99 LYS A CA 1
ATOM 828 C C . LYS A 1 99 ? -9.196 -5.164 -9.857 1.00 89.12 99 LYS A C 1
ATOM 830 O O . LYS A 1 99 ? -9.476 -6.112 -10.592 1.00 89.12 99 LYS A O 1
ATOM 835 N N . GLY A 1 100 ? -8.369 -4.218 -10.265 1.00 86.62 100 GLY A N 1
ATOM 836 C CA . GLY A 1 100 ? -7.776 -4.130 -11.588 1.00 86.62 100 GLY A CA 1
ATOM 837 C C . GLY A 1 100 ? -7.799 -2.730 -12.176 1.00 86.62 100 GLY A C 1
ATOM 838 O O . GLY A 1 100 ? -7.065 -2.493 -13.131 1.00 86.62 100 GLY A O 1
ATOM 839 N N . ASP A 1 101 ? -8.575 -1.820 -11.600 1.00 87.88 101 ASP A N 1
ATOM 840 C CA . ASP A 1 101 ? -8.746 -0.466 -12.125 1.00 87.88 101 ASP A CA 1
ATOM 841 C C . ASP A 1 101 ? -7.430 0.327 -12.061 1.00 87.88 101 ASP A C 1
ATOM 843 O O . ASP A 1 101 ? -7.107 1.085 -12.970 1.00 87.88 101 ASP A O 1
ATOM 847 N N . GLY A 1 102 ? -6.597 0.070 -11.045 1.00 88.31 102 GLY A N 1
ATOM 848 C CA . GLY A 1 102 ? -5.281 0.698 -10.891 1.00 88.31 102 GLY A CA 1
ATOM 849 C C . GLY A 1 102 ? -4.118 -0.049 -11.547 1.00 88.31 102 GLY A C 1
ATOM 850 O O . GLY A 1 102 ? -2.962 0.228 -11.231 1.00 88.31 102 GLY A O 1
ATOM 851 N N . ARG A 1 103 ? -4.379 -1.011 -12.444 1.00 86.94 103 ARG A N 1
ATOM 852 C CA . ARG A 1 103 ? -3.330 -1.770 -13.164 1.00 86.94 103 ARG A CA 1
ATOM 853 C C . ARG A 1 103 ? -2.335 -0.876 -13.898 1.00 86.94 103 ARG A C 1
ATOM 855 O O . ARG A 1 103 ? -1.159 -1.217 -13.991 1.00 86.94 103 ARG A O 1
ATOM 862 N N . SER A 1 104 ? -2.803 0.259 -14.411 1.00 87.56 104 SER A N 1
ATOM 863 C CA . SER A 1 104 ? -2.000 1.205 -15.188 1.00 87.56 104 SER A CA 1
ATOM 864 C C . SER A 1 104 ? -0.821 1.796 -14.416 1.00 87.56 104 SER A C 1
ATOM 866 O O . SER A 1 104 ? 0.171 2.153 -15.042 1.00 87.56 104 SER A O 1
ATOM 868 N N . HIS A 1 105 ? -0.863 1.814 -13.079 1.00 88.06 105 HIS A N 1
ATOM 869 C CA . HIS A 1 105 ? 0.261 2.264 -12.250 1.00 88.06 105 HIS A CA 1
ATOM 870 C C . HIS A 1 105 ? 1.510 1.379 -12.362 1.00 88.06 105 HIS A C 1
ATOM 872 O O . HIS A 1 105 ? 2.595 1.827 -12.006 1.00 88.06 105 HIS A O 1
ATOM 878 N N . TRP A 1 106 ? 1.367 0.150 -12.866 1.00 87.44 106 TRP A N 1
ATOM 879 C CA . TRP A 1 106 ? 2.470 -0.787 -13.095 1.00 87.44 106 TRP A CA 1
ATOM 880 C C . TRP A 1 106 ? 2.536 -1.263 -14.545 1.00 87.44 106 TRP A C 1
ATOM 882 O O . TRP A 1 106 ? 3.081 -2.338 -14.819 1.00 87.44 106 TRP A O 1
ATOM 892 N N . ARG A 1 107 ? 2.001 -0.470 -15.480 1.00 74.19 107 ARG A N 1
ATOM 893 C CA . ARG A 1 107 ? 2.175 -0.722 -16.911 1.00 74.19 107 ARG A CA 1
ATOM 894 C C . ARG A 1 107 ? 3.654 -0.635 -17.273 1.00 74.19 107 ARG A C 1
ATOM 896 O O . ARG A 1 107 ? 4.304 0.371 -17.017 1.00 74.19 107 ARG A O 1
ATOM 903 N N . SER A 1 108 ? 4.169 -1.708 -17.857 1.00 58.69 108 SER A N 1
ATOM 904 C CA . SER A 1 108 ? 5.466 -1.727 -18.521 1.00 58.69 108 SER A CA 1
ATOM 905 C C . SER A 1 108 ? 5.376 -2.689 -19.695 1.00 58.69 108 SER A C 1
ATOM 907 O O . SER A 1 108 ? 4.897 -3.809 -19.529 1.00 58.69 108 SER A O 1
ATOM 909 N N . ASP A 1 109 ? 5.863 -2.253 -20.851 1.00 52.31 109 ASP A N 1
ATOM 910 C CA . ASP A 1 109 ? 5.826 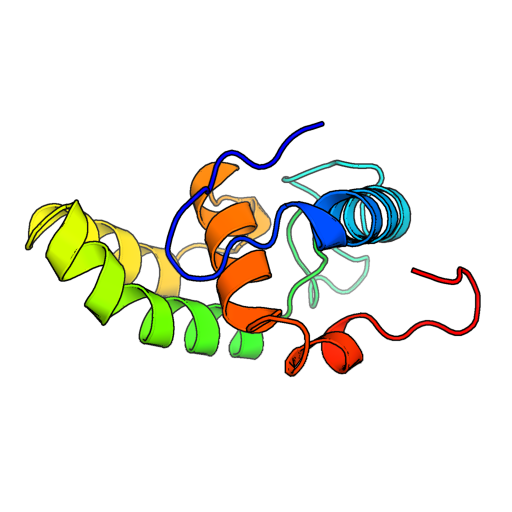-3.007 -22.109 1.00 52.31 109 ASP A CA 1
ATOM 911 C C . ASP A 1 109 ? 6.869 -4.145 -22.154 1.00 52.31 109 ASP A C 1
ATOM 913 O O . ASP A 1 109 ? 6.866 -4.968 -23.062 1.00 52.31 109 ASP A O 1
ATOM 917 N N . VAL A 1 110 ? 7.765 -4.213 -21.159 1.00 50.97 110 VAL A N 1
ATOM 918 C CA . VAL A 1 110 ? 8.948 -5.096 -21.160 1.00 50.97 110 VAL A CA 1
ATOM 919 C C . VAL A 1 110 ? 8.673 -6.458 -20.505 1.00 50.97 110 VAL A C 1
ATOM 921 O O . VAL A 1 110 ? 9.324 -7.449 -20.819 1.00 50.97 110 VAL A O 1
ATOM 924 N N . TYR A 1 111 ? 7.685 -6.537 -19.608 1.00 51.94 111 TYR A N 1
ATOM 925 C CA . TYR A 1 111 ? 7.248 -7.787 -18.984 1.00 51.94 111 TYR A CA 1
ATOM 926 C C . TYR A 1 111 ? 5.736 -7.733 -18.778 1.00 51.94 111 TYR A C 1
ATOM 928 O O . TYR A 1 111 ? 5.272 -6.925 -17.971 1.00 51.94 111 TYR A O 1
ATOM 936 N N . ASN A 1 112 ? 5.000 -8.610 -19.475 1.00 61.06 112 ASN A N 1
ATOM 937 C CA . ASN A 1 112 ? 3.54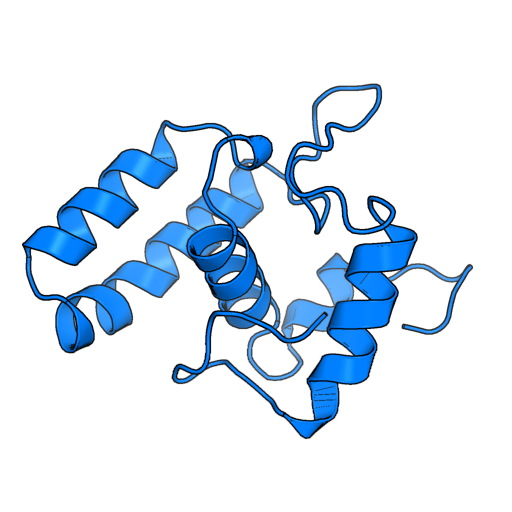4 -8.783 -19.381 1.00 61.06 112 ASN A CA 1
ATOM 938 C C . ASN A 1 112 ? 3.117 -9.290 -17.984 1.00 61.06 112 ASN A C 1
ATOM 940 O O . ASN A 1 112 ? 2.715 -10.443 -17.811 1.00 61.06 112 ASN A O 1
ATOM 944 N N . CYS A 1 113 ? 3.235 -8.424 -16.979 1.00 68.06 113 CYS A N 1
ATOM 945 C CA . CYS A 1 113 ? 2.448 -8.452 -15.754 1.00 68.06 113 CYS A CA 1
ATOM 946 C C . CYS A 1 113 ? 1.193 -7.571 -15.980 1.00 68.06 113 CYS A C 1
ATOM 948 O O . CYS A 1 113 ? 0.112 -7.952 -15.478 1.00 68.06 113 CYS A O 1
#

Organism: NCBI:txid449393

Secondary structure (DSSP, 8-state):
---S--STT--GGGHHHHHHHHHHHHTT-TT-B-TTSSEETTTTEEHHHHHHHHHHHHHHHHHHHHHHHHHHHHHHTTS-GGGS-HHHHHHHHHHHHGGGGGGGGG--TTS--

pLDDT: mean 89.86, std 8.55, range [50.97, 96.19]

Radius of gyration: 13.27 Å; chains: 1; bounding box: 32×26×39 Å